Protein AF-X1J3Z4-F1 (afdb_monomer)

InterPro domains:
  IPR013766 Thioredoxin domain [PS51352] (38-151)
  IPR036249 Thioredoxin-like superfamily [SSF52833] (58-116)

Organism: NCBI:txid412755

pLDDT: mean 79.22, std 12.51, range [38.88, 93.69]

Secondary structure (DSSP, 8-state):
------S-B--TT--SSHHHHHHHHTTT-EEEEETTEEEEEB-SSS-PPPPP------------TTSEEEEEEE-TT-SSS-HHHHHHHHHHHHHTGGGEEEEEEE--SHHHHHHH---SS-EEEETTEE---SSSPPHHHHHHHHHHHHH--

Nearest PDB structures (foldseek):
  5dbq-assembly2_B  TM=6.966E-01  e=8.181E-05  Anticarsia gemmatalis
  1fb6-assembly2_B  TM=6.836E-01  e=1.475E-04  Spinacia oleracea
  2yoi-assembly2_B  TM=6.462E-01  e=4.538E-05  synthetic construct
  3tco-assembly3_C  TM=6.675E-01  e=2.185E-04  Saccharolobus solfataricus
  8w9z-assembly1_M  TM=6.834E-01  e=4.159E-03  Nicotiana tabacum

Radius of gyration: 19.78 Å; Cα contacts (8 Å, |Δi|>4): 212; chains: 1; bounding box: 48×33×53 Å

Foldseek 3Di:
DPDDPQDKDWDPPQQPDPVSQVVVVVVQWDWDDAPRDTTTIHHPDPDDDDHDDQQDFPADFDDDPQAKEKEKEAEPVDPFCHPQLVVLLVVLQVVVPPRYHYHYHYCNDVVSCNNRSDPNHIWMDIRNHTPDDPTRDDSVSSNVVRVVSNVPD

Sequence (153 aa):
MKGKCLGIVTPLGFGYTEDMVGFFARFGFEEFENEGLKMLIKKFEPVQLPSAVHLEEKYKYEPVQGKVVVDLFWSSICPIVGPWTIFNIREVCEEFGDKVIVNDICIDDPEVLLKYGISLWSKAFFNGKPAEFWGPPEKEEIRDKLEEALEVK

Solvent-accessible surface area (backbone atoms only — not comparable to full-atom values): 9321 Å² total; per-residue (Å²): 133,83,82,74,78,77,59,70,49,61,67,86,92,53,62,83,45,72,71,42,48,61,55,43,41,78,75,58,33,43,85,43,76,44,96,88,48,74,43,40,36,29,71,79,53,102,69,87,79,80,78,72,84,81,65,65,74,52,69,75,72,78,89,50,91,93,40,38,40,34,44,37,38,38,31,90,83,30,79,74,63,18,72,66,39,55,49,38,52,52,56,51,45,60,76,54,42,89,44,42,46,79,45,82,40,66,45,73,43,67,68,49,26,68,60,31,10,58,68,80,58,40,47,43,21,52,72,65,40,75,62,86,57,96,63,73,59,52,57,65,63,52,48,55,53,50,51,54,53,63,69,68,116

Mean predicted aligned error: 9.47 Å

Structure (mmCIF, N/CA/C/O backbone):
data_AF-X1J3Z4-F1
#
_entry.id   AF-X1J3Z4-F1
#
loop_
_atom_site.group_PDB
_atom_site.id
_atom_site.type_symbol
_atom_site.label_atom_id
_atom_site.label_alt_id
_atom_site.label_comp_id
_atom_site.label_asym_id
_atom_site.label_entity_id
_atom_site.label_seq_id
_atom_site.pdbx_PDB_ins_code
_atom_site.Cartn_x
_atom_site.Cartn_y
_atom_site.Cartn_z
_atom_site.occupancy
_atom_site.B_iso_or_equiv
_atom_site.auth_seq_id
_atom_site.auth_comp_id
_atom_site.auth_asym_id
_atom_site.auth_atom_id
_atom_site.pdbx_PDB_model_num
ATOM 1 N N . MET A 1 1 ? 8.007 -20.931 -31.506 1.00 39.81 1 MET A N 1
ATOM 2 C CA . MET A 1 1 ? 9.146 -20.321 -30.784 1.00 39.81 1 MET A CA 1
ATOM 3 C C . MET A 1 1 ? 8.588 -19.550 -29.598 1.00 39.81 1 MET A C 1
ATOM 5 O O . MET A 1 1 ? 7.707 -18.729 -29.807 1.00 39.81 1 MET A O 1
ATOM 9 N N . LYS A 1 2 ? 9.026 -19.873 -28.374 1.00 38.88 2 LYS A N 1
ATOM 10 C CA . LYS A 1 2 ? 8.685 -19.126 -27.152 1.00 38.88 2 LYS A CA 1
ATOM 11 C C . LYS A 1 2 ? 9.232 -17.691 -27.233 1.00 38.88 2 LYS A C 1
ATOM 13 O O . LYS A 1 2 ? 10.268 -17.472 -27.857 1.00 38.88 2 LYS A O 1
ATOM 18 N N . GLY A 1 3 ? 8.493 -16.772 -26.607 1.00 50.84 3 GLY A N 1
ATOM 19 C CA . GLY A 1 3 ? 8.631 -15.314 -26.597 1.00 50.84 3 GLY A CA 1
ATOM 20 C C . GLY A 1 3 ? 10.048 -14.755 -26.680 1.00 50.84 3 GLY A C 1
ATOM 21 O O . GLY A 1 3 ? 10.789 -14.760 -25.701 1.00 50.84 3 GLY A O 1
ATOM 22 N N . LYS A 1 4 ? 10.376 -14.168 -27.833 1.00 49.56 4 LYS A N 1
ATOM 23 C CA . LYS A 1 4 ? 11.337 -13.066 -27.860 1.00 49.56 4 LYS A CA 1
ATOM 24 C C . LYS A 1 4 ? 10.659 -11.878 -27.181 1.00 49.56 4 LYS A C 1
ATOM 26 O O . LYS A 1 4 ? 9.526 -11.553 -27.524 1.00 49.56 4 LYS A O 1
ATOM 31 N N . CYS A 1 5 ? 11.322 -11.268 -26.206 1.00 50.59 5 CYS A N 1
ATOM 32 C CA . CYS A 1 5 ? 10.895 -9.984 -25.669 1.00 50.59 5 CYS A CA 1
ATOM 33 C C . CYS A 1 5 ? 10.996 -8.961 -26.815 1.00 50.59 5 CYS A C 1
ATOM 35 O O . CYS A 1 5 ? 12.097 -8.645 -27.255 1.00 50.59 5 CYS A O 1
ATOM 37 N N . LEU A 1 6 ? 9.850 -8.549 -27.369 1.00 54.00 6 LEU A N 1
ATOM 38 C CA . LEU A 1 6 ? 9.756 -7.585 -28.479 1.00 54.00 6 LEU A CA 1
ATOM 39 C C . LEU A 1 6 ? 9.863 -6.130 -27.992 1.00 54.00 6 LEU A C 1
ATOM 41 O O . LEU A 1 6 ? 9.974 -5.207 -28.790 1.00 54.00 6 LEU A O 1
ATOM 45 N N . GLY A 1 7 ? 9.776 -5.924 -26.679 1.00 61.56 7 GLY A N 1
ATOM 46 C CA . GLY A 1 7 ? 9.585 -4.628 -26.049 1.00 61.56 7 GLY A CA 1
ATOM 47 C C . GLY A 1 7 ? 10.622 -4.370 -24.969 1.00 61.56 7 GLY A C 1
ATOM 48 O O . GLY A 1 7 ? 11.332 -5.266 -24.527 1.00 61.56 7 GLY A O 1
ATOM 49 N N . ILE A 1 8 ? 10.725 -3.10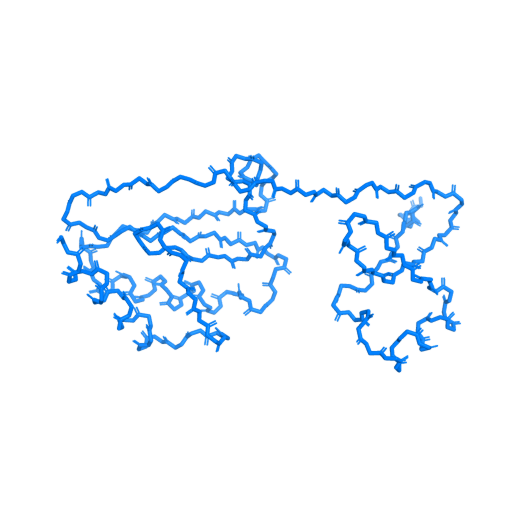6 -24.597 1.00 62.72 8 ILE A N 1
ATOM 50 C CA . ILE A 1 8 ? 11.704 -2.549 -23.670 1.00 62.72 8 ILE A CA 1
ATOM 51 C C . ILE A 1 8 ? 11.836 -3.360 -22.371 1.00 62.72 8 ILE A C 1
ATOM 53 O O . ILE A 1 8 ? 10.838 -3.782 -21.793 1.00 62.72 8 ILE A O 1
ATOM 57 N N . VAL A 1 9 ? 13.066 -3.503 -21.871 1.00 69.81 9 VAL A N 1
ATOM 58 C CA . VAL A 1 9 ? 13.335 -4.014 -20.516 1.00 69.81 9 VAL A CA 1
ATOM 59 C C . VAL A 1 9 ? 13.907 -2.897 -19.653 1.00 69.81 9 VAL A C 1
ATOM 61 O O . VAL A 1 9 ? 14.771 -2.144 -20.107 1.00 69.81 9 VAL A O 1
ATOM 64 N N . THR A 1 10 ? 13.445 -2.815 -18.405 1.00 65.25 10 THR A N 1
ATOM 65 C CA . THR A 1 10 ? 13.953 -1.889 -17.391 1.00 65.25 10 THR A CA 1
ATOM 66 C C . THR A 1 10 ? 14.233 -2.630 -16.079 1.00 65.25 10 THR A C 1
ATOM 68 O O . THR A 1 10 ? 13.421 -3.467 -15.673 1.00 65.25 10 THR A O 1
ATOM 71 N N . PRO A 1 11 ? 15.369 -2.382 -15.407 1.00 61.16 11 PRO A N 1
ATOM 72 C CA . PRO A 1 11 ? 15.577 -2.839 -14.044 1.00 61.16 11 PRO A CA 1
ATOM 73 C C . PRO A 1 11 ? 14.817 -1.910 -13.084 1.00 61.16 11 PRO A C 1
ATOM 75 O O . PRO A 1 11 ? 15.217 -0.767 -12.854 1.00 61.16 11 PRO A O 1
ATOM 78 N N . LEU A 1 12 ? 13.714 -2.405 -12.516 1.00 58.16 12 LEU A N 1
ATOM 79 C CA . LEU A 1 12 ? 12.957 -1.708 -11.471 1.00 58.16 12 LEU A CA 1
ATOM 80 C C . LEU A 1 12 ? 13.877 -1.399 -10.278 1.00 58.16 12 LEU A C 1
ATOM 82 O O . LEU A 1 12 ? 14.455 -2.309 -9.692 1.00 58.16 12 LEU A O 1
ATOM 86 N N . GLY A 1 13 ? 14.013 -0.115 -9.931 1.00 55.75 13 GLY A N 1
ATOM 87 C CA . GLY A 1 13 ? 14.685 0.334 -8.704 1.00 55.75 13 GLY A CA 1
ATOM 88 C C . GLY A 1 13 ? 16.198 0.583 -8.777 1.00 55.75 13 GLY A C 1
ATOM 89 O O . GLY A 1 13 ? 16.780 0.944 -7.760 1.00 55.75 13 GLY A O 1
ATOM 90 N N . PHE A 1 14 ? 16.849 0.448 -9.939 1.00 51.97 14 PHE A N 1
ATOM 91 C CA . PHE A 1 14 ? 18.324 0.506 -10.033 1.00 51.97 14 PHE A CA 1
ATOM 92 C C . PHE A 1 14 ? 18.892 1.677 -10.854 1.00 51.97 14 PHE A C 1
ATOM 94 O O . PHE A 1 14 ? 20.088 1.715 -11.129 1.00 51.97 14 PHE A O 1
ATOM 101 N N . GLY A 1 15 ? 18.064 2.648 -11.244 1.00 52.28 15 GLY A N 1
ATOM 102 C CA . GLY A 1 15 ? 18.470 3.757 -12.118 1.00 52.28 15 GLY A CA 1
ATOM 103 C C . GLY A 1 15 ? 19.172 4.941 -11.443 1.00 52.28 15 GLY A C 1
ATOM 104 O O . GLY A 1 15 ? 19.330 5.968 -12.094 1.00 52.28 15 GLY A O 1
ATOM 105 N N . TYR A 1 16 ? 19.536 4.857 -10.158 1.00 58.47 16 TYR A N 1
ATOM 106 C CA . TYR A 1 16 ? 19.699 6.070 -9.337 1.00 58.47 16 TYR A CA 1
ATOM 107 C C . TYR A 1 16 ? 21.086 6.297 -8.726 1.00 58.47 16 TYR A C 1
ATOM 109 O O . TYR A 1 16 ? 21.265 7.270 -7.999 1.00 58.47 16 TYR A O 1
ATOM 117 N N . THR A 1 17 ? 22.079 5.459 -9.029 1.00 66.38 17 THR A N 1
ATOM 118 C CA . THR A 1 17 ? 23.483 5.736 -8.678 1.00 66.38 17 THR A CA 1
ATOM 119 C C . THR A 1 17 ? 24.337 5.801 -9.942 1.00 66.38 17 THR A C 1
ATOM 121 O O . THR A 1 17 ? 24.108 5.041 -10.886 1.00 66.38 17 THR A O 1
ATOM 124 N N . GLU A 1 18 ? 25.319 6.711 -9.977 1.00 66.88 18 GLU A N 1
ATOM 125 C CA . GLU A 1 18 ? 26.214 6.896 -11.136 1.00 66.88 18 GLU A CA 1
ATOM 126 C C . GLU A 1 18 ? 26.899 5.579 -11.544 1.00 66.88 18 GLU A C 1
ATOM 128 O O . GLU A 1 18 ? 26.981 5.254 -12.732 1.00 66.88 18 GLU A O 1
ATOM 133 N N . ASP A 1 19 ? 27.287 4.769 -10.555 1.00 75.06 19 ASP A N 1
ATOM 134 C CA . ASP A 1 19 ? 27.890 3.449 -10.759 1.00 75.06 19 ASP A CA 1
ATOM 135 C C . ASP A 1 19 ? 26.969 2.486 -11.524 1.00 75.06 19 ASP A C 1
ATOM 137 O O . ASP A 1 19 ? 27.427 1.724 -12.381 1.00 75.06 19 ASP A O 1
ATOM 141 N N . MET A 1 20 ? 25.659 2.530 -11.262 1.00 74.56 20 MET A N 1
ATOM 142 C CA . MET A 1 20 ? 24.688 1.649 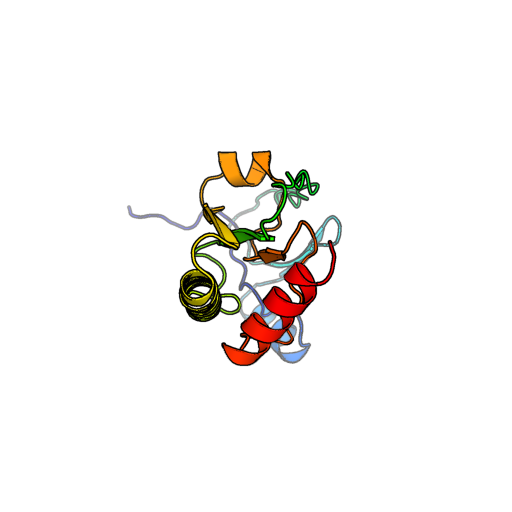-11.912 1.00 74.56 20 MET A CA 1
ATOM 143 C C . MET A 1 20 ? 24.378 2.109 -13.334 1.00 74.56 20 MET A C 1
ATOM 145 O O . MET A 1 20 ? 24.325 1.276 -14.240 1.00 74.56 20 MET A O 1
ATOM 149 N N . VAL A 1 21 ? 24.255 3.419 -13.569 1.00 75.62 21 VAL A N 1
ATOM 150 C CA . VAL A 1 21 ? 24.070 3.966 -14.925 1.00 75.62 21 VAL A CA 1
ATOM 151 C C . VAL A 1 21 ? 25.239 3.553 -15.822 1.00 75.62 21 VAL A C 1
ATOM 153 O O . VAL A 1 21 ? 25.030 2.967 -16.886 1.00 75.62 21 VAL A O 1
ATOM 156 N N . GLY A 1 22 ? 26.475 3.764 -15.360 1.00 82.25 22 GLY A N 1
ATOM 157 C CA . GLY A 1 22 ? 27.676 3.378 -16.099 1.00 82.25 22 GLY A CA 1
ATOM 158 C C . GLY A 1 22 ? 27.799 1.866 -16.312 1.00 82.25 22 GLY A C 1
ATOM 159 O O . GLY A 1 22 ? 28.238 1.425 -17.378 1.00 82.25 22 GLY A O 1
ATOM 160 N N . PHE A 1 23 ? 27.394 1.054 -15.332 1.00 84.44 23 PHE A N 1
ATOM 161 C CA . PHE A 1 23 ? 27.363 -0.402 -15.461 1.00 84.44 23 PHE A CA 1
ATOM 162 C C . PHE A 1 23 ? 26.365 -0.860 -16.533 1.00 84.44 23 PHE A C 1
ATOM 164 O O . PHE A 1 23 ? 26.753 -1.582 -17.454 1.00 84.44 23 PHE A O 1
ATOM 171 N N . PHE A 1 24 ? 25.105 -0.420 -16.462 1.00 84.62 24 PHE A N 1
ATOM 172 C CA . PHE A 1 24 ? 24.046 -0.847 -17.382 1.00 84.62 24 PHE A CA 1
ATOM 173 C C . PHE A 1 24 ? 24.218 -0.285 -18.798 1.00 84.62 24 PHE A C 1
ATOM 175 O O . PHE A 1 24 ? 23.893 -0.980 -19.766 1.00 84.62 24 PHE A O 1
ATOM 182 N N . ALA A 1 25 ? 24.819 0.899 -18.952 1.00 86.06 25 ALA A N 1
ATOM 183 C CA . ALA A 1 25 ? 25.169 1.454 -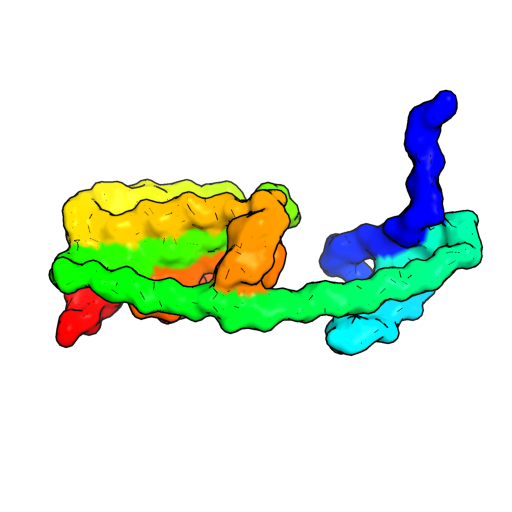20.260 1.00 86.06 25 ALA A CA 1
ATOM 184 C C . ALA A 1 25 ? 26.054 0.498 -21.083 1.00 86.06 25 ALA A C 1
ATOM 186 O O . ALA A 1 25 ? 25.840 0.325 -22.283 1.00 86.06 25 ALA A O 1
ATOM 187 N N . ARG A 1 26 ? 26.982 -0.229 -20.436 1.00 88.00 26 ARG A N 1
ATOM 188 C CA . ARG A 1 26 ? 27.835 -1.244 -21.100 1.00 88.00 26 ARG A CA 1
ATOM 189 C C . ARG A 1 26 ? 27.037 -2.402 -21.699 1.00 88.00 26 ARG A C 1
ATOM 191 O O . ARG A 1 26 ? 27.517 -3.072 -22.608 1.00 88.00 26 ARG A O 1
ATOM 198 N N . PHE A 1 27 ? 25.822 -2.632 -21.208 1.00 86.62 27 PHE A N 1
ATOM 199 C CA . PHE A 1 27 ? 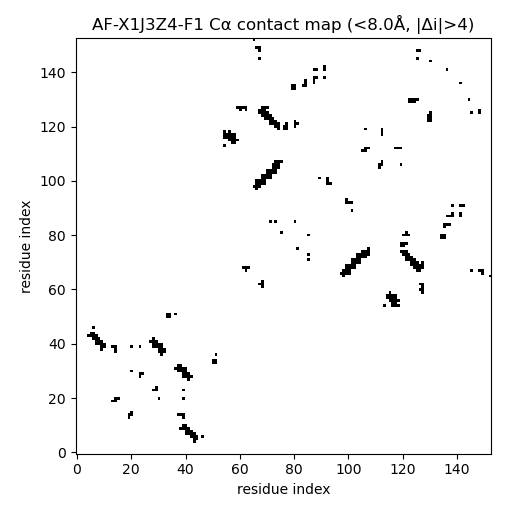24.910 -3.654 -21.711 1.00 86.62 27 PHE A CA 1
ATOM 200 C C . PHE A 1 27 ? 23.879 -3.094 -22.698 1.00 86.62 27 PHE A C 1
ATOM 202 O O . PHE A 1 27 ? 22.971 -3.828 -23.094 1.00 86.62 27 PHE A O 1
ATOM 209 N N . GLY A 1 28 ? 24.014 -1.836 -23.130 1.00 86.81 28 GLY A N 1
ATOM 210 C CA . GLY A 1 28 ? 23.121 -1.195 -24.097 1.00 86.81 28 GLY A CA 1
ATOM 211 C C . GLY A 1 28 ? 21.811 -0.692 -23.492 1.00 86.81 28 GLY A C 1
ATOM 212 O O . GLY A 1 28 ? 20.809 -0.643 -24.201 1.00 86.81 28 GLY A O 1
ATOM 213 N N . PHE A 1 29 ? 21.801 -0.387 -22.192 1.00 87.88 29 PHE A N 1
ATOM 214 C CA . PHE A 1 29 ? 20.733 0.409 -21.593 1.00 87.88 29 PHE A CA 1
ATOM 215 C C . PHE A 1 29 ? 21.017 1.901 -21.800 1.00 87.88 29 PHE A C 1
ATOM 217 O O . PHE A 1 29 ? 22.170 2.325 -21.799 1.00 87.88 29 PHE A O 1
ATOM 224 N N . GLU A 1 30 ? 19.963 2.689 -21.942 1.00 85.31 30 GLU A N 1
ATOM 225 C CA . GLU A 1 30 ? 19.990 4.145 -22.046 1.00 85.31 30 GLU A CA 1
ATOM 226 C C . GLU A 1 30 ? 19.096 4.758 -20.963 1.00 85.31 30 GLU A C 1
ATOM 228 O O . GLU A 1 30 ? 18.124 4.138 -20.519 1.00 85.31 30 GLU A O 1
ATOM 233 N N . GLU A 1 31 ? 19.430 5.968 -20.517 1.00 82.25 31 GLU A N 1
ATOM 234 C CA . GLU A 1 31 ? 18.539 6.743 -19.658 1.00 82.25 31 GLU A CA 1
ATOM 235 C C . GLU A 1 31 ? 17.323 7.212 -20.460 1.00 82.25 31 GLU A C 1
ATOM 237 O O . GLU A 1 31 ? 17.428 7.674 -21.597 1.00 82.25 31 GLU A O 1
ATOM 242 N N . PHE A 1 32 ? 16.158 7.100 -19.840 1.00 78.81 32 PHE A N 1
ATOM 243 C CA . PHE A 1 32 ? 14.897 7.596 -20.350 1.00 78.81 32 PHE A CA 1
ATOM 244 C C . PHE A 1 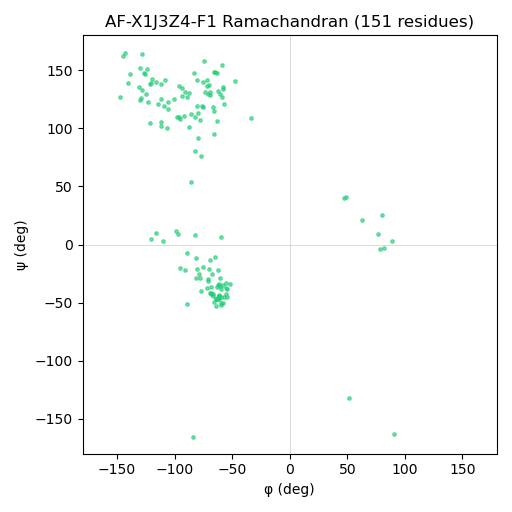32 ? 14.231 8.442 -19.280 1.00 78.81 32 PHE A C 1
ATOM 246 O O . PHE A 1 32 ? 14.122 8.021 -18.127 1.00 78.81 32 PHE A O 1
ATOM 253 N N . GLU A 1 33 ? 13.760 9.612 -19.690 1.00 76.88 33 GLU A N 1
ATOM 254 C CA . GLU A 1 33 ? 12.926 10.477 -18.876 1.00 76.88 33 GLU A CA 1
ATOM 255 C C . GLU A 1 33 ? 11.690 10.873 -19.681 1.00 76.88 33 GLU A C 1
ATOM 257 O O . GLU A 1 33 ? 11.805 11.357 -20.809 1.00 76.88 33 GLU A O 1
ATOM 262 N N . ASN A 1 34 ? 10.507 10.640 -19.120 1.00 71.25 34 ASN A N 1
ATOM 263 C CA . ASN A 1 34 ? 9.251 11.074 -19.716 1.00 71.25 34 ASN A CA 1
ATOM 264 C C . ASN A 1 34 ? 8.244 11.420 -18.628 1.00 71.25 34 ASN A C 1
ATOM 266 O O . ASN A 1 34 ? 8.001 10.604 -17.743 1.00 71.25 34 ASN A O 1
ATOM 270 N N . GLU A 1 35 ? 7.669 12.621 -18.699 1.00 70.19 35 GLU A N 1
ATOM 271 C CA . GLU A 1 35 ? 6.654 13.105 -17.752 1.00 70.19 35 GLU A CA 1
ATOM 272 C C . GLU A 1 35 ? 7.042 12.857 -16.275 1.00 70.19 35 GLU A C 1
ATOM 274 O O . GLU A 1 35 ? 6.219 12.449 -15.464 1.00 70.19 35 GLU A O 1
ATOM 279 N N . GLY A 1 36 ? 8.317 13.056 -15.918 1.00 66.19 36 GLY A N 1
ATOM 280 C CA . GLY A 1 36 ? 8.828 12.858 -14.553 1.00 66.19 36 GLY A CA 1
ATOM 281 C C . GLY A 1 36 ? 9.169 11.409 -14.173 1.00 66.19 36 GLY A C 1
ATOM 282 O O . GLY A 1 36 ? 9.697 11.174 -13.087 1.00 66.19 36 GLY A O 1
ATOM 283 N N . LEU A 1 37 ? 8.929 10.431 -15.052 1.00 68.31 37 LEU A N 1
ATOM 284 C CA . LEU A 1 37 ? 9.410 9.061 -14.887 1.00 68.31 37 LEU A CA 1
ATOM 285 C C . LEU A 1 37 ? 10.835 8.946 -15.436 1.00 68.31 37 LEU A C 1
ATOM 287 O O . LEU A 1 37 ? 11.027 9.004 -16.649 1.00 68.31 37 LEU A O 1
ATOM 291 N N . LYS A 1 38 ? 11.816 8.726 -14.553 1.00 73.69 38 LYS A N 1
ATOM 292 C CA . LYS A 1 38 ? 13.215 8.458 -14.923 1.00 73.69 38 LYS A CA 1
ATOM 293 C C . LYS A 1 38 ? 13.567 6.980 -14.734 1.00 73.69 38 LYS A C 1
ATOM 295 O O . LYS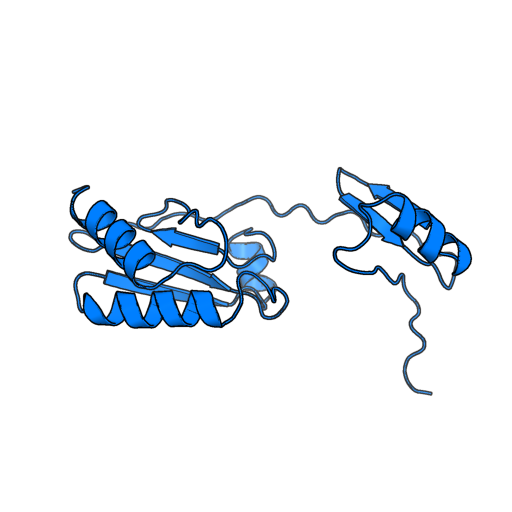 A 1 38 ? 13.453 6.455 -13.624 1.00 73.69 38 LYS A O 1
ATOM 300 N N . MET A 1 39 ? 14.016 6.316 -15.801 1.00 77.50 39 MET A N 1
ATOM 301 C CA . MET A 1 39 ? 14.376 4.890 -15.806 1.00 77.50 39 MET A CA 1
ATOM 302 C C . MET A 1 39 ? 15.566 4.585 -16.723 1.00 77.50 39 MET A C 1
ATOM 304 O O . MET A 1 39 ? 15.870 5.338 -17.641 1.00 77.50 39 MET A O 1
ATOM 308 N N . LEU A 1 40 ? 16.194 3.423 -16.518 1.00 81.00 40 LEU A N 1
ATOM 309 C CA . LEU A 1 40 ? 17.108 2.819 -17.491 1.00 81.00 40 LEU A CA 1
ATOM 310 C C . LEU A 1 40 ? 16.330 1.846 -18.375 1.00 81.00 40 LEU A C 1
ATOM 312 O O . LEU A 1 40 ? 15.651 0.957 -17.861 1.00 81.00 40 LEU A O 1
ATOM 316 N N . ILE A 1 41 ? 16.432 1.986 -19.691 1.00 83.69 41 ILE A N 1
ATOM 317 C CA . ILE A 1 41 ? 15.705 1.155 -20.654 1.00 83.69 41 ILE A CA 1
ATOM 318 C C . ILE A 1 41 ? 16.654 0.519 -21.662 1.00 83.69 41 ILE A C 1
ATOM 320 O O . ILE A 1 41 ? 17.647 1.118 -22.051 1.00 83.69 41 ILE A O 1
ATOM 324 N N . LYS A 1 42 ? 16.341 -0.686 -22.135 1.00 86.06 42 LYS A N 1
ATOM 325 C CA . LYS A 1 42 ? 17.008 -1.294 -23.292 1.00 86.06 42 LYS A CA 1
ATOM 326 C C . LYS A 1 42 ? 15.985 -1.638 -24.360 1.00 86.06 42 LYS A C 1
ATOM 328 O O . LYS A 1 42 ? 15.057 -2.405 -24.104 1.00 86.06 42 LYS A O 1
ATOM 333 N N . LYS A 1 43 ? 16.172 -1.086 -25.559 1.00 85.38 43 LYS A N 1
ATOM 334 C CA . LYS A 1 43 ? 15.365 -1.381 -26.749 1.00 85.38 43 LYS A CA 1
ATOM 335 C C . LYS A 1 43 ? 16.010 -2.526 -27.528 1.00 85.38 43 LYS A C 1
ATOM 337 O O . LYS A 1 43 ? 17.210 -2.500 -27.789 1.00 85.38 43 LYS A O 1
ATOM 342 N N . PHE A 1 44 ? 15.218 -3.526 -27.901 1.00 84.12 44 PHE A N 1
ATOM 343 C CA . PHE A 1 44 ? 15.676 -4.632 -28.754 1.00 84.12 44 PHE A CA 1
ATOM 344 C C . PHE A 1 44 ? 15.362 -4.396 -30.238 1.00 84.12 44 PHE A C 1
ATOM 346 O O . PHE A 1 44 ? 16.018 -4.979 -31.096 1.00 84.12 44 PHE A O 1
ATOM 353 N N . GLU A 1 45 ? 14.410 -3.507 -30.528 1.00 84.19 45 GLU A N 1
ATOM 354 C CA . GLU A 1 45 ? 14.000 -3.071 -31.865 1.00 84.19 45 GLU A CA 1
ATOM 355 C C . GLU A 1 45 ? 13.647 -1.567 -31.833 1.00 84.19 45 GLU A C 1
ATOM 357 O O . GLU A 1 45 ? 13.473 -1.009 -30.744 1.00 84.19 45 GLU A O 1
ATOM 362 N N . PRO A 1 46 ? 13.541 -0.878 -32.985 1.00 82.38 46 PRO A N 1
ATOM 363 C CA . PRO A 1 46 ? 13.049 0.499 -33.046 1.00 82.38 46 PRO A CA 1
ATOM 364 C C . PRO A 1 46 ? 11.567 0.574 -32.636 1.00 82.38 46 PRO A C 1
ATOM 366 O O . PRO A 1 46 ? 10.669 0.358 -33.445 1.00 82.38 46 PRO A O 1
ATOM 369 N N . VAL A 1 47 ? 11.314 0.872 -31.361 1.00 81.62 47 VAL A N 1
ATOM 370 C CA . VAL A 1 47 ? 9.976 0.937 -30.759 1.00 81.62 47 VAL A CA 1
ATOM 371 C C . VAL A 1 47 ? 9.717 2.320 -30.165 1.00 81.62 47 VAL A C 1
ATOM 373 O O . VAL A 1 47 ? 10.593 2.911 -29.526 1.00 81.62 47 VAL A O 1
ATOM 376 N N . GLN A 1 48 ? 8.504 2.838 -30.377 1.00 78.81 48 GLN A N 1
ATOM 377 C CA . GLN A 1 48 ? 8.042 4.047 -29.703 1.00 78.81 48 GLN A CA 1
ATOM 378 C C . GLN A 1 48 ? 7.830 3.748 -28.218 1.00 78.81 48 GLN A C 1
ATOM 380 O O . GLN A 1 48 ? 7.190 2.761 -27.856 1.00 78.81 48 GLN A O 1
ATOM 385 N N . LEU A 1 49 ? 8.376 4.602 -27.356 1.00 74.19 49 LEU A N 1
ATOM 386 C CA . LEU A 1 49 ? 8.231 4.436 -25.916 1.00 74.19 49 LEU A CA 1
ATOM 387 C C . LEU A 1 49 ? 6.796 4.767 -25.490 1.00 74.19 49 LEU A C 1
ATOM 389 O O . LEU A 1 49 ? 6.242 5.755 -25.980 1.00 74.19 49 LEU A O 1
ATOM 393 N N . PRO A 1 50 ? 6.187 3.960 -24.604 1.00 68.44 50 PRO A N 1
ATOM 394 C CA . PRO A 1 50 ? 4.888 4.294 -24.046 1.00 68.44 50 PRO A CA 1
ATOM 395 C C . PRO A 1 50 ? 4.994 5.556 -23.182 1.00 68.44 50 PRO A C 1
ATOM 397 O O . PRO A 1 50 ? 6.027 5.812 -22.553 1.00 68.44 50 PRO A O 1
ATOM 400 N N . SER A 1 51 ? 3.916 6.337 -23.135 1.00 70.25 51 SER A N 1
ATOM 401 C CA . SER A 1 51 ? 3.794 7.418 -22.156 1.00 70.25 51 SER A CA 1
ATOM 402 C C . SER A 1 51 ? 3.739 6.850 -20.741 1.00 70.25 51 SER A C 1
ATOM 404 O O . SER A 1 51 ? 3.234 5.743 -20.530 1.00 70.25 51 SER A O 1
ATOM 406 N N . ALA A 1 52 ? 4.265 7.604 -19.774 1.00 66.75 52 ALA A N 1
ATOM 407 C CA . ALA A 1 52 ? 4.084 7.260 -18.374 1.00 66.75 52 ALA A CA 1
ATOM 408 C C . ALA A 1 52 ? 2.582 7.304 -18.053 1.00 66.75 52 ALA A C 1
ATOM 410 O O . ALA A 1 52 ? 1.882 8.241 -18.426 1.00 66.75 52 ALA A O 1
ATOM 411 N N . VAL A 1 53 ? 2.066 6.268 -17.392 1.00 67.94 53 VAL A N 1
ATOM 412 C CA . VAL A 1 53 ? 0.684 6.291 -16.905 1.00 67.94 53 VAL A CA 1
ATOM 413 C C . VAL A 1 53 ? 0.705 6.921 -15.522 1.00 67.94 53 VAL A C 1
ATOM 415 O O . VAL A 1 53 ? 1.050 6.264 -14.540 1.00 67.94 53 VAL A O 1
ATOM 418 N N . HIS A 1 54 ? 0.341 8.198 -15.452 1.00 67.56 54 HIS A N 1
ATOM 419 C CA . HIS A 1 54 ? 0.062 8.871 -14.188 1.00 67.56 54 HIS A CA 1
ATOM 420 C C . HIS A 1 54 ? -1.367 8.554 -13.767 1.00 67.56 54 HIS A C 1
ATOM 422 O O . HIS A 1 54 ? -2.329 8.987 -14.401 1.00 67.56 54 HIS A O 1
ATOM 428 N N . LEU A 1 55 ? -1.509 7.752 -12.715 1.00 74.19 55 LEU A N 1
ATOM 429 C CA . LEU A 1 55 ? -2.806 7.522 -12.094 1.00 74.19 55 LEU A CA 1
ATOM 430 C C . LEU A 1 55 ? -3.115 8.705 -11.178 1.00 74.19 55 LEU A C 1
ATOM 432 O O . LEU A 1 55 ? -2.375 8.976 -10.235 1.00 74.19 55 LEU A O 1
ATOM 436 N N . GLU A 1 56 ? -4.202 9.414 -11.468 1.00 79.38 56 GLU A N 1
ATOM 437 C CA . GLU A 1 56 ? -4.762 10.387 -10.532 1.00 79.38 56 GLU A CA 1
ATOM 438 C C . GLU A 1 56 ? -5.403 9.645 -9.359 1.00 79.38 56 GLU A C 1
ATOM 440 O O . GLU A 1 56 ? -6.222 8.752 -9.584 1.00 79.38 56 GLU A O 1
ATOM 445 N N . GLU A 1 57 ? -5.067 10.028 -8.126 1.00 84.00 57 GLU A N 1
ATOM 446 C CA . GLU A 1 57 ? -5.644 9.432 -6.920 1.00 84.00 57 GLU A CA 1
ATOM 447 C C . GLU A 1 57 ? -7.145 9.749 -6.833 1.00 84.00 57 GLU A C 1
ATOM 449 O O . GLU A 1 57 ? -7.557 10.902 -6.707 1.00 84.00 57 GLU A O 1
ATOM 454 N N . LYS A 1 58 ? -7.979 8.707 -6.924 1.00 89.06 58 LYS A N 1
ATOM 455 C CA . LYS A 1 58 ? -9.454 8.784 -6.890 1.00 89.06 58 LYS A CA 1
ATOM 456 C C . LYS A 1 58 ? -10.044 8.206 -5.608 1.00 89.06 58 LYS A C 1
ATOM 458 O O . LYS A 1 58 ? -11.268 8.117 -5.483 1.00 89.06 58 LYS A O 1
ATOM 463 N N . TYR A 1 59 ? -9.189 7.781 -4.684 1.00 90.00 59 TYR A N 1
ATOM 464 C CA . TYR A 1 59 ? -9.590 7.207 -3.415 1.00 90.00 59 TYR A CA 1
ATOM 465 C C . TYR A 1 59 ? -10.469 8.186 -2.629 1.00 90.00 59 TYR A C 1
ATOM 467 O O . TYR A 1 59 ? -10.187 9.381 -2.531 1.00 90.00 59 TYR A O 1
ATOM 475 N N . LYS A 1 60 ? -11.571 7.664 -2.092 1.00 89.50 60 LYS A N 1
ATOM 476 C CA . LYS A 1 60 ? -12.499 8.403 -1.243 1.00 89.50 60 LYS A CA 1
ATOM 477 C C . LYS A 1 60 ? -12.742 7.589 0.008 1.00 89.50 60 LYS A C 1
ATOM 479 O O . LYS A 1 60 ? -13.167 6.442 -0.075 1.00 89.50 60 LYS A O 1
ATOM 484 N N . TYR A 1 61 ? -12.478 8.218 1.142 1.00 91.19 61 TYR A N 1
ATOM 485 C CA . TYR A 1 61 ? -12.738 7.640 2.444 1.00 91.19 61 TYR A CA 1
ATOM 486 C C . TYR A 1 61 ? -14.240 7.639 2.753 1.00 91.19 61 TYR A C 1
ATOM 488 O O . TYR A 1 61 ? -14.906 8.670 2.624 1.00 91.19 61 TYR A O 1
ATOM 496 N N . GLU A 1 62 ? -14.752 6.493 3.197 1.00 90.88 62 GLU A N 1
ATOM 497 C CA . GLU A 1 62 ? -16.134 6.312 3.636 1.00 90.88 62 GLU A CA 1
ATOM 498 C C . GLU A 1 62 ? -16.169 6.046 5.154 1.00 90.88 62 GLU A C 1
ATOM 500 O O . GLU A 1 62 ? -15.856 4.938 5.594 1.00 90.88 62 GLU A O 1
ATOM 505 N N . PRO A 1 63 ? -16.520 7.045 5.987 1.00 89.50 63 PRO A N 1
ATOM 506 C CA . PRO A 1 63 ? -16.496 6.885 7.435 1.00 89.50 63 PRO A CA 1
ATOM 507 C C . PRO A 1 63 ? -17.626 5.990 7.945 1.00 89.50 63 PRO A C 1
ATOM 509 O O . PRO A 1 63 ? -18.778 6.112 7.524 1.00 89.50 63 PRO A O 1
ATOM 512 N N . VAL A 1 64 ? -17.315 5.164 8.946 1.00 89.81 64 VAL A N 1
ATOM 513 C CA . VAL A 1 64 ? -18.299 4.355 9.677 1.00 89.81 64 VAL A CA 1
ATOM 514 C C . VAL A 1 64 ? -18.375 4.833 11.123 1.00 89.81 64 VAL A C 1
ATOM 516 O O . VAL A 1 64 ? -17.385 4.832 11.851 1.00 89.81 64 VAL A O 1
ATOM 519 N N . GLN A 1 65 ? -19.565 5.251 11.557 1.00 86.06 65 GLN A N 1
ATOM 520 C CA . GLN A 1 65 ? -19.745 5.829 12.887 1.00 86.06 65 GLN A CA 1
ATOM 521 C C . GLN A 1 65 ? -19.321 4.851 13.991 1.00 86.06 65 GLN A C 1
ATOM 523 O O . GLN A 1 65 ? -19.808 3.723 14.072 1.00 86.06 65 GLN A O 1
ATOM 528 N N . GLY A 1 66 ? -18.443 5.322 14.879 1.00 84.75 66 GLY A N 1
ATOM 529 C CA . GLY A 1 66 ? -17.988 4.565 16.044 1.00 84.75 66 GLY A CA 1
ATOM 530 C C . GLY A 1 66 ? -16.967 3.469 15.739 1.00 84.75 66 GLY A C 1
ATOM 531 O O . GLY A 1 66 ? -16.660 2.696 16.646 1.00 84.75 66 GLY A O 1
ATOM 532 N N . LYS A 1 67 ? -16.446 3.408 14.508 1.00 91.56 67 LYS A N 1
ATOM 533 C CA . LYS A 1 67 ? -15.436 2.439 14.085 1.00 91.56 67 LYS A CA 1
ATOM 534 C C . LYS A 1 67 ? -14.269 3.131 13.395 1.00 91.56 67 LYS A C 1
ATOM 536 O O . LYS A 1 67 ? -14.447 4.176 12.776 1.00 91.56 67 LYS A O 1
ATOM 541 N N . VAL A 1 68 ? -13.096 2.517 13.481 1.00 92.44 68 VAL A N 1
ATOM 542 C CA . VAL A 1 68 ? -11.959 2.869 12.630 1.00 92.44 68 VAL A CA 1
ATOM 543 C C . VAL A 1 68 ? -12.050 2.063 11.346 1.00 92.44 68 VAL A C 1
ATOM 545 O O . VAL A 1 68 ? -12.233 0.849 11.389 1.00 92.44 68 VAL A O 1
ATOM 548 N N . VAL A 1 69 ? -11.934 2.732 10.207 1.00 93.69 69 VAL A N 1
ATOM 549 C CA . VAL A 1 69 ? -11.871 2.072 8.901 1.00 93.69 69 VAL A CA 1
ATOM 550 C C . VAL A 1 69 ? -10.416 2.014 8.464 1.00 93.69 69 VAL A C 1
ATOM 552 O O . VAL A 1 69 ? -9.727 3.034 8.430 1.00 93.69 69 VAL A O 1
ATOM 555 N N . VAL A 1 70 ? -9.957 0.811 8.151 1.00 93.62 70 VAL A N 1
ATOM 556 C CA . VAL A 1 70 ? -8.621 0.519 7.650 1.00 93.62 70 VAL A CA 1
ATOM 557 C C . VAL A 1 70 ? -8.752 0.061 6.206 1.00 93.62 70 VAL A C 1
ATOM 559 O O . VAL A 1 70 ? -9.171 -1.065 5.950 1.00 93.62 70 VAL A O 1
ATOM 562 N N . ASP A 1 71 ? -8.391 0.925 5.262 1.00 92.94 71 ASP A N 1
ATOM 563 C CA . ASP A 1 71 ? -8.356 0.596 3.837 1.00 92.94 71 ASP A CA 1
ATOM 564 C C . ASP A 1 71 ? -6.937 0.175 3.450 1.00 92.94 71 ASP A C 1
ATOM 566 O O . ASP A 1 71 ? -6.010 0.989 3.416 1.00 92.94 71 ASP A O 1
ATOM 570 N N . LEU A 1 72 ? -6.759 -1.122 3.198 1.00 90.31 72 LEU A N 1
ATOM 571 C CA . LEU A 1 72 ? -5.472 -1.742 2.911 1.00 90.31 72 LEU A CA 1
ATOM 572 C C . LEU A 1 72 ? -5.376 -2.098 1.426 1.00 90.31 72 LEU A C 1
ATOM 574 O O . LEU A 1 72 ? -5.882 -3.129 0.984 1.00 90.31 72 LEU A O 1
ATOM 578 N N . PHE A 1 73 ? -4.689 -1.252 0.662 1.00 88.88 73 PHE A N 1
ATOM 579 C CA . PHE A 1 73 ? -4.391 -1.481 -0.747 1.00 88.88 73 PHE A CA 1
ATOM 580 C C . PHE A 1 73 ? -3.080 -2.247 -0.884 1.00 88.88 73 PHE A C 1
ATOM 582 O O . PHE A 1 73 ? -2.052 -1.811 -0.360 1.00 88.88 73 PHE A O 1
ATOM 589 N N . TRP A 1 74 ? -3.084 -3.361 -1.612 1.00 85.75 74 TRP A N 1
ATOM 590 C CA . TRP A 1 74 ? -1.881 -4.170 -1.809 1.00 85.75 74 TRP A CA 1
ATOM 591 C C . TRP A 1 74 ? -1.712 -4.687 -3.234 1.00 85.75 74 TRP A C 1
ATOM 593 O O . TRP A 1 74 ? -2.684 -5.015 -3.915 1.00 85.75 74 TRP A O 1
ATOM 603 N N . SER A 1 75 ? -0.450 -4.786 -3.660 1.00 82.31 75 SER A N 1
ATOM 604 C CA . SER A 1 75 ? -0.037 -5.374 -4.939 1.00 82.31 75 SER A CA 1
ATOM 605 C C . SER A 1 75 ? 1.001 -6.475 -4.723 1.00 82.31 75 SER A C 1
ATOM 607 O O . SER A 1 75 ? 1.863 -6.359 -3.851 1.00 82.31 75 SER A O 1
ATOM 609 N N . SER A 1 76 ? 0.983 -7.509 -5.565 1.00 78.00 76 SER A N 1
ATOM 610 C CA . SER A 1 76 ? 2.037 -8.531 -5.616 1.00 78.00 76 SER A CA 1
ATOM 611 C C . SER A 1 76 ? 3.378 -8.023 -6.168 1.00 78.00 76 SER A C 1
ATOM 613 O O . SER A 1 76 ? 4.393 -8.701 -6.010 1.00 78.00 76 SER A O 1
ATOM 615 N N . ILE A 1 77 ? 3.418 -6.833 -6.786 1.00 70.88 77 ILE A N 1
ATOM 616 C CA . ILE A 1 77 ? 4.630 -6.249 -7.387 1.00 70.88 77 ILE A CA 1
ATOM 617 C C . ILE A 1 77 ? 5.558 -5.624 -6.334 1.00 70.88 77 ILE A C 1
ATOM 619 O O . ILE A 1 77 ? 6.762 -5.529 -6.573 1.00 70.88 77 ILE A O 1
ATOM 623 N N . CYS A 1 78 ? 5.045 -5.197 -5.173 1.00 65.12 78 CYS A N 1
ATOM 624 C CA . CYS A 1 78 ? 5.841 -4.505 -4.159 1.00 65.12 78 CYS A CA 1
ATOM 625 C C . CYS A 1 78 ? 6.443 -5.485 -3.130 1.00 65.12 78 CYS A C 1
ATOM 627 O O . CYS A 1 78 ? 5.713 -6.008 -2.288 1.00 65.12 78 CYS A O 1
ATOM 629 N N . PRO A 1 79 ? 7.774 -5.706 -3.115 1.00 56.78 79 PRO A N 1
ATOM 630 C CA . PRO A 1 79 ? 8.402 -6.574 -2.120 1.00 56.78 79 PRO A CA 1
ATOM 631 C C . PRO A 1 79 ? 8.637 -5.884 -0.762 1.00 56.78 79 PRO A C 1
ATOM 633 O O . PRO A 1 79 ? 8.814 -6.580 0.232 1.00 56.78 79 PRO A O 1
ATOM 636 N N . ILE A 1 80 ? 8.670 -4.540 -0.714 1.00 53.53 80 ILE A N 1
ATOM 637 C CA . ILE A 1 80 ? 9.084 -3.751 0.469 1.00 53.53 80 ILE A CA 1
ATOM 638 C C . ILE A 1 80 ? 7.904 -3.439 1.396 1.00 53.53 80 ILE A C 1
ATOM 640 O O . ILE A 1 80 ? 7.967 -3.757 2.579 1.00 53.53 80 ILE A O 1
ATOM 644 N N . VAL A 1 81 ? 6.802 -2.896 0.867 1.00 57.12 81 VAL A N 1
ATOM 645 C CA . VAL A 1 81 ? 5.506 -2.835 1.577 1.00 57.12 81 VAL A CA 1
ATOM 646 C C . VAL A 1 81 ? 4.778 -4.159 1.326 1.00 57.12 81 VAL A C 1
ATOM 648 O O . VAL A 1 81 ? 3.702 -4.231 0.729 1.00 57.12 81 VAL A O 1
ATOM 651 N N . GLY A 1 82 ? 5.509 -5.226 1.638 1.00 63.66 82 GLY A N 1
ATOM 652 C CA . GLY A 1 82 ? 5.220 -6.586 1.231 1.00 63.66 82 GLY A CA 1
ATOM 653 C C . GLY A 1 82 ? 4.218 -7.286 2.151 1.00 63.66 82 GLY A C 1
ATOM 654 O O . GLY A 1 82 ? 3.580 -6.656 3.000 1.00 63.66 82 GLY A O 1
ATOM 655 N N . PRO A 1 83 ? 4.117 -8.624 2.033 1.00 68.31 83 PRO A N 1
ATOM 656 C CA . PRO A 1 83 ? 3.183 -9.441 2.805 1.00 68.31 83 PRO A CA 1
ATOM 657 C C . PRO A 1 83 ? 3.276 -9.198 4.313 1.00 68.31 83 PRO A C 1
ATOM 659 O O . PRO A 1 83 ? 2.265 -9.235 4.998 1.00 68.31 83 PRO A O 1
ATOM 662 N N . TRP A 1 84 ? 4.474 -8.912 4.831 1.00 77.44 84 TRP A N 1
ATOM 663 C CA . TRP A 1 84 ? 4.712 -8.745 6.264 1.00 77.44 84 TRP A CA 1
ATOM 664 C C . TRP A 1 84 ? 3.938 -7.570 6.878 1.00 77.44 84 TRP A C 1
ATOM 666 O O . TRP A 1 84 ? 3.257 -7.751 7.882 1.00 77.44 84 TRP A O 1
ATOM 676 N N . THR A 1 85 ? 3.953 -6.397 6.237 1.00 80.62 85 THR A N 1
ATOM 677 C CA . THR A 1 85 ? 3.166 -5.231 6.674 1.00 80.62 85 THR A CA 1
ATOM 678 C C . THR A 1 85 ? 1.671 -5.533 6.653 1.00 80.62 85 THR A C 1
ATOM 680 O O . THR A 1 85 ? 0.958 -5.221 7.600 1.00 80.62 85 THR A O 1
ATOM 683 N N . ILE A 1 86 ? 1.203 -6.189 5.589 1.00 84.06 86 ILE A N 1
ATOM 684 C CA . ILE A 1 86 ? -0.200 -6.587 5.425 1.00 84.06 86 ILE A CA 1
ATOM 685 C C . ILE A 1 86 ? -0.617 -7.559 6.532 1.00 84.06 86 ILE A C 1
ATOM 687 O O . ILE A 1 86 ? -1.673 -7.383 7.134 1.00 84.06 86 ILE A O 1
ATOM 691 N N . PHE A 1 87 ? 0.214 -8.562 6.831 1.00 87.19 87 PHE A N 1
ATOM 692 C CA . PHE A 1 87 ? -0.048 -9.525 7.898 1.00 87.19 87 PHE A CA 1
ATOM 693 C C . PHE A 1 87 ? -0.079 -8.857 9.269 1.00 87.19 87 PHE A C 1
ATOM 695 O O . PHE A 1 87 ? -1.039 -9.069 10.001 1.00 87.19 87 PHE A O 1
ATOM 702 N N . ASN A 1 88 ? 0.898 -8.004 9.589 1.00 89.69 88 ASN A N 1
ATOM 703 C CA . ASN A 1 88 ? 0.914 -7.294 10.866 1.00 89.69 88 ASN A CA 1
ATOM 704 C C . ASN A 1 88 ? -0.318 -6.395 11.028 1.00 89.69 88 ASN A C 1
ATOM 706 O O . ASN A 1 88 ? -0.938 -6.412 12.086 1.00 89.69 88 ASN A O 1
ATOM 710 N N . ILE A 1 89 ? -0.708 -5.647 9.988 1.00 88.81 89 ILE A N 1
ATOM 711 C CA . ILE A 1 89 ? -1.907 -4.797 10.038 1.00 88.81 89 ILE A CA 1
ATOM 712 C C . ILE A 1 89 ? -3.154 -5.650 10.265 1.00 88.81 89 ILE A C 1
ATOM 714 O O . ILE A 1 89 ? -3.948 -5.318 11.140 1.00 88.81 89 ILE A O 1
ATOM 718 N N . ARG A 1 90 ? -3.319 -6.755 9.527 1.00 90.00 90 ARG A N 1
ATOM 719 C CA . ARG A 1 90 ? -4.466 -7.659 9.694 1.00 90.00 90 ARG A CA 1
ATOM 720 C C . ARG A 1 90 ? -4.528 -8.237 11.105 1.00 90.00 90 ARG A C 1
ATOM 722 O O . ARG A 1 90 ? -5.558 -8.106 11.753 1.00 90.00 90 ARG A O 1
ATOM 729 N N . GLU A 1 91 ? -3.426 -8.813 11.585 1.00 92.31 91 GLU A N 1
ATOM 730 C CA . GLU A 1 91 ? -3.364 -9.423 12.916 1.00 92.31 91 GLU A CA 1
ATOM 731 C C . GLU A 1 91 ? -3.671 -8.404 14.012 1.00 92.31 91 GLU A C 1
ATOM 733 O O . GLU A 1 91 ? -4.472 -8.683 14.896 1.00 92.31 91 GLU A O 1
ATOM 738 N N . VAL A 1 92 ? -3.093 -7.202 13.937 1.00 92.94 92 VAL A N 1
ATOM 739 C CA . VAL A 1 92 ? -3.372 -6.162 14.929 1.00 92.94 92 VAL A CA 1
ATOM 740 C C . VAL A 1 92 ? -4.825 -5.703 14.834 1.00 92.94 92 VAL A C 1
ATOM 742 O O . VAL A 1 92 ? -5.473 -5.571 15.861 1.00 92.94 92 VAL A O 1
ATOM 745 N N . CYS A 1 93 ? -5.385 -5.508 13.638 1.00 91.88 93 CYS A N 1
ATOM 746 C CA . CYS A 1 93 ? -6.791 -5.118 13.499 1.00 91.88 93 CYS A CA 1
ATOM 747 C C . CYS A 1 93 ? -7.754 -6.161 14.091 1.00 91.88 93 CYS A C 1
ATOM 749 O O . CYS A 1 93 ? -8.768 -5.780 14.677 1.00 91.88 93 CYS A O 1
ATOM 751 N N . GLU A 1 94 ? -7.434 -7.455 13.988 1.00 92.38 94 GLU A N 1
ATOM 752 C CA . GLU A 1 94 ? -8.206 -8.528 14.628 1.00 92.38 94 GLU A CA 1
ATOM 753 C C . GLU A 1 94 ? -8.228 -8.391 16.162 1.00 92.38 94 GLU A C 1
ATOM 755 O O . GLU A 1 94 ? -9.262 -8.661 16.777 1.00 92.38 94 GLU A O 1
ATOM 760 N N . GLU A 1 95 ? -7.149 -7.891 16.783 1.00 93.25 95 GLU A N 1
ATOM 761 C CA . GLU A 1 95 ? -7.088 -7.626 18.233 1.00 93.25 95 GLU A CA 1
ATOM 762 C C . GLU A 1 95 ? -8.151 -6.595 18.683 1.00 93.25 95 GLU A C 1
ATOM 764 O O . GLU A 1 95 ? -8.650 -6.663 19.809 1.00 93.25 95 GLU A O 1
ATOM 769 N N . PHE A 1 96 ? -8.551 -5.664 17.806 1.00 88.88 96 PHE A N 1
ATOM 770 C CA . PHE A 1 96 ? -9.541 -4.618 18.107 1.00 88.88 96 PHE A CA 1
ATOM 771 C C . PHE A 1 96 ? -10.997 -5.034 17.826 1.00 88.88 96 PHE A C 1
ATOM 773 O O . PHE A 1 96 ? -11.927 -4.304 18.199 1.00 88.88 96 PHE A O 1
ATOM 780 N N . GLY A 1 97 ? -11.211 -6.203 17.212 1.00 89.50 97 GLY A N 1
ATOM 781 C CA . GLY A 1 97 ? -12.528 -6.777 16.939 1.00 89.50 97 GLY A CA 1
ATOM 782 C C . GLY A 1 97 ? -13.476 -5.806 16.225 1.00 89.50 97 GLY A C 1
ATOM 783 O O . GLY A 1 97 ? -13.106 -5.125 15.275 1.00 89.50 97 GLY A O 1
ATOM 784 N N . ASP A 1 98 ? -14.712 -5.689 16.721 1.00 89.38 98 ASP A N 1
ATOM 785 C CA . ASP A 1 98 ? -15.779 -4.909 16.072 1.00 89.38 98 ASP A CA 1
ATOM 786 C C . ASP A 1 98 ? -15.534 -3.391 15.991 1.00 89.38 98 ASP A C 1
ATOM 788 O O . ASP A 1 98 ? -16.297 -2.688 15.313 1.00 89.38 98 ASP A O 1
ATOM 792 N N . LYS A 1 99 ? -14.508 -2.878 16.684 1.00 89.69 99 LYS A N 1
ATOM 793 C CA . LYS A 1 99 ? -14.127 -1.457 16.667 1.00 89.69 99 LYS A CA 1
ATOM 794 C C . LYS A 1 99 ? -13.411 -1.057 15.378 1.00 89.69 99 LYS A C 1
ATOM 796 O O . LYS A 1 99 ? -13.359 0.135 15.080 1.00 89.69 99 LYS A O 1
ATOM 801 N N . VAL A 1 100 ? -12.875 -2.022 14.633 1.00 92.62 100 VAL A N 1
ATOM 802 C CA . VAL A 1 100 ? -12.136 -1.792 13.390 1.00 92.62 100 VAL A CA 1
ATOM 803 C C . VAL A 1 100 ? -12.836 -2.515 12.240 1.00 92.62 100 VAL A C 1
ATOM 805 O O . VAL A 1 100 ? -13.332 -3.628 12.391 1.00 92.62 100 VAL A O 1
ATOM 808 N N . ILE A 1 101 ? -12.909 -1.868 11.081 1.00 93.19 101 ILE A N 1
ATOM 809 C CA . ILE A 1 101 ? -13.298 -2.483 9.811 1.00 93.19 101 ILE A CA 1
ATOM 810 C C . ILE A 1 101 ? -12.065 -2.493 8.925 1.00 93.19 101 ILE A C 1
ATOM 812 O O . ILE A 1 101 ? -11.485 -1.439 8.691 1.00 93.19 101 ILE A O 1
ATOM 816 N N . VAL A 1 102 ? -11.693 -3.664 8.415 1.00 93.44 102 VAL A N 1
ATOM 817 C CA . VAL A 1 102 ? -10.582 -3.808 7.472 1.00 93.44 102 VAL A CA 1
ATOM 818 C C . VAL A 1 102 ? -11.143 -4.061 6.078 1.00 93.44 102 VAL A C 1
ATOM 820 O O . VAL A 1 102 ? -11.783 -5.085 5.838 1.00 93.44 102 VAL A O 1
ATOM 823 N N . ASN A 1 103 ? -10.888 -3.133 5.162 1.00 92.44 103 ASN A N 1
ATOM 824 C CA . ASN A 1 103 ? -11.169 -3.278 3.743 1.00 92.44 103 ASN A CA 1
ATOM 825 C C . ASN A 1 103 ? -9.889 -3.710 3.032 1.00 92.44 103 ASN A C 1
ATOM 827 O O . ASN A 1 103 ?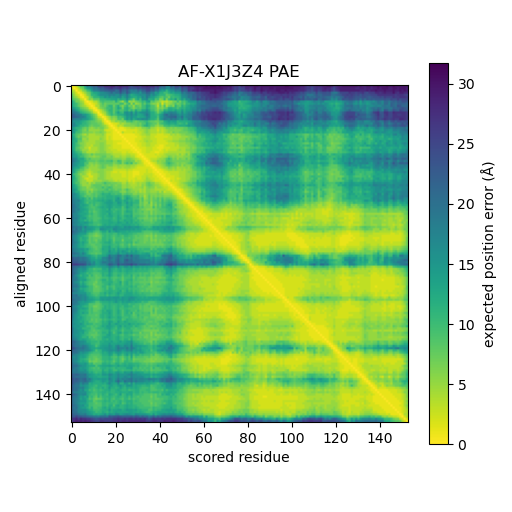 -8.937 -2.943 2.898 1.00 92.44 103 ASN A O 1
ATOM 831 N N . ASP A 1 104 ? -9.875 -4.956 2.579 1.00 89.31 104 ASP A N 1
ATOM 832 C CA . ASP A 1 104 ? -8.719 -5.571 1.943 1.00 89.31 104 ASP A CA 1
ATOM 833 C C . ASP A 1 104 ? -8.832 -5.475 0.416 1.00 89.31 104 ASP A C 1
ATOM 835 O O . ASP A 1 104 ? -9.707 -6.097 -0.192 1.00 89.31 104 ASP A O 1
ATOM 839 N N . ILE A 1 105 ? -7.992 -4.643 -0.207 1.00 89.88 105 ILE A N 1
ATOM 840 C CA . ILE A 1 105 ? -8.157 -4.232 -1.604 1.00 89.88 105 ILE A CA 1
ATOM 841 C C . ILE A 1 105 ? -6.919 -4.617 -2.414 1.00 89.88 105 ILE A C 1
ATOM 843 O O . ILE A 1 105 ? -5.876 -3.964 -2.370 1.00 89.88 105 ILE A O 1
ATOM 847 N N . CYS A 1 106 ? -7.058 -5.671 -3.215 1.00 87.00 106 CYS A N 1
ATOM 848 C CA . CYS A 1 106 ? -6.038 -6.076 -4.174 1.00 87.00 106 CYS A CA 1
ATOM 849 C C . CYS A 1 106 ? -6.037 -5.126 -5.380 1.00 87.00 106 CYS A C 1
ATOM 851 O O . CYS A 1 106 ? -7.030 -5.047 -6.103 1.00 87.00 106 CYS A O 1
ATOM 853 N N . ILE A 1 107 ? -4.924 -4.430 -5.618 1.00 86.88 107 ILE A N 1
ATOM 854 C CA . ILE A 1 107 ? -4.752 -3.519 -6.765 1.00 86.88 107 ILE A CA 1
ATOM 855 C C . ILE A 1 107 ? -3.992 -4.160 -7.937 1.00 86.88 107 ILE A C 1
ATOM 857 O O . ILE A 1 107 ? -3.610 -3.464 -8.874 1.00 86.88 107 ILE A O 1
ATOM 861 N N . ASP A 1 108 ? -3.787 -5.481 -7.906 1.00 84.44 108 ASP A N 1
ATOM 862 C CA . ASP A 1 108 ? -3.267 -6.223 -9.064 1.00 84.44 108 ASP A CA 1
ATOM 863 C C . ASP A 1 108 ? -4.297 -6.308 -10.202 1.00 84.44 108 ASP A C 1
ATOM 865 O O . ASP A 1 108 ? -3.926 -6.513 -11.358 1.00 84.44 108 ASP A O 1
ATOM 869 N N . ASP A 1 109 ? -5.585 -6.132 -9.887 1.00 85.12 109 ASP A N 1
ATOM 870 C CA . ASP A 1 109 ? -6.649 -5.981 -10.876 1.00 85.12 109 ASP A CA 1
ATOM 871 C C . ASP A 1 109 ? -6.616 -4.560 -11.480 1.00 85.12 109 ASP A C 1
ATOM 873 O O . ASP A 1 109 ? -6.817 -3.574 -10.754 1.00 85.12 109 ASP A O 1
ATOM 877 N N . PRO A 1 110 ? -6.414 -4.421 -12.806 1.00 82.69 110 PRO A N 1
ATOM 878 C CA . PRO A 1 110 ? -6.429 -3.128 -13.482 1.00 82.69 110 PRO A CA 1
ATOM 879 C C . PRO A 1 110 ? -7.714 -2.319 -13.263 1.00 82.69 110 PRO A C 1
ATOM 881 O O . PRO A 1 110 ? -7.652 -1.090 -13.217 1.00 82.69 110 PRO A O 1
ATOM 884 N N . GLU A 1 111 ? -8.876 -2.962 -13.120 1.00 86.94 111 GLU A N 1
ATOM 885 C CA . GLU A 1 111 ? -10.141 -2.257 -12.888 1.00 86.94 111 GLU A CA 1
ATOM 886 C C . GLU A 1 111 ? -10.163 -1.598 -11.506 1.00 86.94 111 GLU A C 1
ATOM 888 O O . GLU A 1 111 ? -10.567 -0.440 -11.365 1.00 86.94 111 GLU A O 1
ATOM 893 N N . VAL A 1 112 ? -9.661 -2.303 -10.489 1.00 87.12 112 VAL A N 1
ATOM 894 C CA . VAL A 1 112 ? -9.533 -1.786 -9.121 1.00 87.12 112 VAL A CA 1
ATOM 895 C C . VAL A 1 112 ? -8.510 -0.653 -9.081 1.00 87.12 112 VAL A C 1
ATOM 897 O O . VAL A 1 112 ? -8.786 0.413 -8.522 1.00 87.12 112 VAL A O 1
ATOM 900 N N . LEU A 1 113 ? -7.367 -0.835 -9.744 1.00 84.06 113 LEU A N 1
ATOM 901 C CA . LEU A 1 113 ? -6.331 0.185 -9.861 1.00 84.06 113 LEU A CA 1
ATOM 902 C C . LEU A 1 113 ? -6.872 1.478 -10.496 1.00 84.06 113 LEU A C 1
ATOM 904 O O . LEU A 1 113 ? -6.641 2.566 -9.976 1.00 84.06 113 LEU A O 1
ATOM 908 N N . LEU A 1 114 ? -7.650 1.378 -11.579 1.00 85.00 114 LEU A N 1
ATOM 909 C CA . LEU A 1 114 ? -8.255 2.533 -12.256 1.00 85.00 114 LEU A CA 1
ATOM 910 C C . LEU A 1 114 ? -9.391 3.186 -11.458 1.00 85.00 114 LEU A C 1
ATOM 912 O O . LEU A 1 114 ? -9.599 4.403 -11.574 1.00 85.00 114 LEU A O 1
ATOM 916 N N . LYS A 1 115 ? -10.127 2.387 -10.675 1.00 88.25 115 LYS A N 1
ATOM 917 C CA . LYS A 1 115 ? -11.210 2.846 -9.799 1.00 88.25 115 LYS A CA 1
ATOM 918 C C . LYS A 1 115 ? -10.674 3.730 -8.678 1.00 88.25 115 LYS A C 1
ATOM 920 O O . LYS A 1 115 ? -11.208 4.816 -8.467 1.00 88.25 115 LYS A O 1
ATOM 925 N N . TYR A 1 116 ? -9.637 3.273 -7.978 1.00 86.00 116 TYR A N 1
ATOM 926 C CA . TYR A 1 116 ? -9.075 3.985 -6.827 1.00 86.00 116 TYR A CA 1
ATOM 927 C C . TYR A 1 116 ? -7.942 4.940 -7.206 1.00 86.00 116 TYR A C 1
ATOM 929 O O . TYR A 1 116 ? -7.680 5.891 -6.475 1.00 86.00 116 TYR A O 1
ATOM 937 N N . GLY A 1 117 ? -7.292 4.734 -8.353 1.00 83.31 117 GLY A N 1
ATOM 938 C CA . GLY A 1 117 ? -6.217 5.600 -8.833 1.00 83.31 117 GLY A CA 1
ATOM 939 C C . GLY A 1 117 ? -4.993 5.626 -7.915 1.00 83.31 117 GLY A C 1
ATOM 940 O O . GLY A 1 117 ? -4.227 6.582 -7.925 1.00 83.31 117 GLY A O 1
ATOM 941 N N . ILE A 1 118 ? -4.828 4.601 -7.080 1.00 77.75 118 ILE A N 1
ATOM 942 C CA . ILE A 1 118 ? -3.702 4.495 -6.155 1.00 77.75 118 ILE A CA 1
ATOM 943 C C . ILE A 1 118 ? -2.489 3.981 -6.929 1.00 77.75 118 ILE A C 1
ATOM 945 O O . ILE A 1 118 ? -2.617 3.153 -7.829 1.00 77.75 118 ILE A O 1
ATOM 949 N N . SER A 1 119 ? -1.304 4.505 -6.615 1.00 69.50 119 SER A N 1
ATOM 950 C CA . SER A 1 119 ? -0.062 4.043 -7.234 1.00 69.50 119 SER A CA 1
ATOM 951 C C . SER A 1 119 ? 0.154 2.544 -6.976 1.00 69.50 119 SER A C 1
ATOM 953 O O . SER A 1 119 ? -0.314 2.018 -5.976 1.00 69.50 119 SER A O 1
ATOM 955 N N . LEU A 1 120 ? 0.896 1.849 -7.848 1.00 64.44 120 LEU A N 1
ATOM 956 C CA . LEU A 1 120 ? 1.171 0.395 -7.765 1.00 64.44 120 LEU A CA 1
ATOM 957 C C . LEU A 1 120 ? 1.905 -0.067 -6.480 1.00 64.44 120 LEU A C 1
ATOM 959 O O . LEU A 1 120 ? 2.319 -1.219 -6.364 1.00 64.44 120 LEU A O 1
ATOM 963 N N . TRP A 1 121 ? 2.102 0.832 -5.523 1.00 70.94 121 TRP A N 1
ATOM 964 C CA . TRP A 1 121 ? 2.701 0.569 -4.228 1.00 70.94 121 TRP A CA 1
ATOM 965 C C . TRP A 1 121 ? 1.594 0.270 -3.222 1.00 70.94 121 TRP A C 1
ATOM 967 O O . TRP A 1 121 ? 0.599 0.992 -3.164 1.00 70.94 121 TRP A O 1
ATOM 977 N N . SER A 1 122 ? 1.777 -0.769 -2.408 1.00 74.94 122 SER A N 1
ATOM 978 C CA . SER A 1 122 ? 0.851 -1.048 -1.313 1.00 74.94 122 SER A CA 1
ATOM 979 C C . SER A 1 122 ? 0.775 0.164 -0.375 1.00 74.94 122 SER A C 1
ATOM 981 O O . SER A 1 122 ? 1.803 0.757 -0.034 1.00 74.94 122 SER A O 1
ATOM 983 N N . LYS A 1 123 ? -0.436 0.540 0.036 1.00 82.75 123 LYS A N 1
ATOM 984 C CA . LYS A 1 123 ? -0.706 1.660 0.945 1.00 82.75 123 LYS A CA 1
ATOM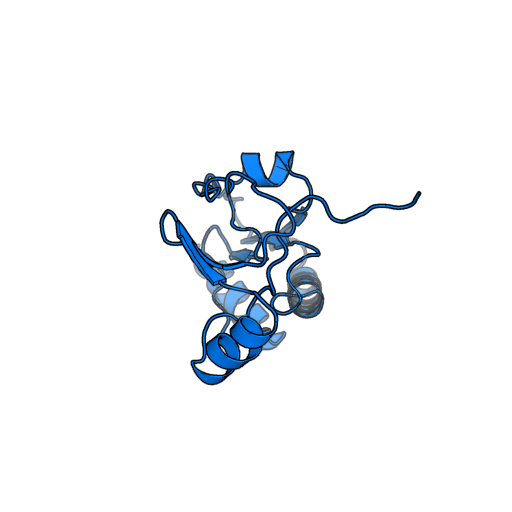 985 C C . LYS A 1 123 ? -1.822 1.279 1.908 1.00 82.75 123 LYS A C 1
ATOM 987 O O . LYS A 1 123 ? -2.820 0.696 1.499 1.00 82.75 123 LYS A O 1
ATOM 992 N N . ALA A 1 124 ? -1.671 1.658 3.169 1.00 87.06 124 ALA A N 1
ATOM 993 C CA . ALA A 1 124 ? -2.724 1.546 4.168 1.00 87.06 124 ALA A CA 1
ATOM 994 C C . ALA A 1 124 ? -3.255 2.940 4.517 1.00 87.06 124 ALA A C 1
ATOM 996 O O . ALA A 1 124 ? -2.479 3.892 4.613 1.00 87.06 124 ALA A O 1
ATOM 997 N N . PHE A 1 125 ? -4.563 3.053 4.728 1.00 89.94 125 PHE A N 1
ATOM 998 C CA . PHE A 1 125 ? -5.213 4.270 5.202 1.00 89.94 125 PHE A CA 1
ATOM 999 C C . PHE A 1 125 ? -6.022 3.968 6.454 1.00 89.94 125 PHE A C 1
ATOM 1001 O O . PHE A 1 125 ? -6.829 3.045 6.445 1.00 89.94 125 PHE A O 1
ATOM 1008 N N . PHE A 1 126 ? -5.840 4.755 7.513 1.00 91.56 126 PHE A N 1
ATOM 1009 C CA . PHE A 1 126 ? -6.627 4.670 8.745 1.00 91.56 126 PHE A CA 1
ATOM 1010 C C . PHE A 1 126 ? -7.536 5.899 8.815 1.00 91.56 126 PHE A C 1
ATOM 1012 O O . PHE A 1 126 ? -7.060 7.036 8.797 1.00 91.56 126 PHE A O 1
ATOM 1019 N N . ASN A 1 127 ? -8.854 5.690 8.835 1.00 91.19 127 ASN A N 1
ATOM 1020 C CA . ASN A 1 127 ? -9.867 6.747 8.739 1.00 91.19 127 ASN A CA 1
ATOM 1021 C C . ASN A 1 127 ? -9.611 7.725 7.574 1.00 91.19 127 ASN A C 1
ATOM 1023 O O . ASN A 1 127 ? -9.719 8.945 7.723 1.00 91.19 127 ASN A O 1
ATOM 1027 N N . GLY A 1 128 ? -9.201 7.191 6.420 1.00 87.81 128 GLY A N 1
ATOM 1028 C CA . GLY A 1 128 ? -8.911 7.982 5.224 1.00 87.81 128 GLY A CA 1
ATOM 1029 C C . GLY A 1 128 ? -7.566 8.706 5.209 1.00 87.81 128 GLY A C 1
ATOM 1030 O O . GLY A 1 128 ? -7.235 9.313 4.193 1.00 87.81 128 GLY A O 1
ATOM 1031 N N . LYS A 1 129 ? -6.776 8.644 6.286 1.00 88.81 129 LYS A N 1
ATOM 1032 C CA . LYS A 1 129 ? -5.428 9.224 6.338 1.00 88.81 129 LYS A CA 1
ATOM 1033 C C . LYS A 1 129 ? -4.379 8.158 6.023 1.00 88.81 129 LYS A C 1
ATOM 1035 O O . LYS A 1 129 ? -4.504 7.054 6.551 1.00 88.81 129 LYS A O 1
ATOM 1040 N N . PRO A 1 130 ? -3.356 8.452 5.202 1.00 86.88 130 PRO A N 1
ATOM 1041 C CA . PRO A 1 130 ? -2.301 7.488 4.918 1.00 86.88 130 PRO A CA 1
ATOM 1042 C C . PRO A 1 130 ? -1.580 7.104 6.214 1.00 86.88 130 PRO A C 1
ATOM 1044 O O . PRO A 1 130 ? -1.165 7.967 6.990 1.00 86.88 130 PRO A O 1
ATOM 1047 N N . ALA A 1 131 ? -1.447 5.802 6.448 1.00 83.00 131 ALA A N 1
ATOM 1048 C CA . ALA A 1 131 ? -0.647 5.270 7.535 1.00 83.00 131 ALA A CA 1
ATOM 1049 C C . ALA A 1 131 ? 0.822 5.299 7.094 1.00 83.00 131 ALA A C 1
ATOM 1051 O O . ALA A 1 131 ? 1.314 4.405 6.404 1.00 83.00 131 ALA A O 1
ATOM 1052 N N . GLU A 1 132 ? 1.491 6.403 7.412 1.00 78.19 132 GLU A N 1
ATOM 1053 C CA . GLU A 1 132 ? 2.903 6.597 7.102 1.00 78.19 132 GLU A CA 1
ATOM 1054 C C . GLU A 1 132 ? 3.763 5.864 8.133 1.00 78.19 132 GLU A C 1
ATOM 1056 O O . GLU A 1 132 ? 3.795 6.228 9.309 1.00 78.19 132 GLU A O 1
ATOM 1061 N N . PHE A 1 133 ? 4.467 4.831 7.674 1.00 74.81 133 PHE A N 1
ATOM 1062 C CA . PHE A 1 133 ? 5.427 4.070 8.466 1.00 74.81 133 PHE A CA 1
ATOM 1063 C C . PHE A 1 133 ? 6.829 4.240 7.881 1.00 74.81 133 PHE A C 1
ATOM 1065 O O . PHE A 1 133 ? 7.012 4.242 6.659 1.00 74.81 133 PHE A O 1
ATOM 1072 N N . TRP A 1 134 ? 7.837 4.370 8.743 1.00 62.03 134 TRP A N 1
ATOM 1073 C CA . TRP A 1 134 ? 9.231 4.410 8.307 1.00 62.03 134 TRP A CA 1
ATOM 1074 C C . TRP A 1 134 ? 9.750 2.983 8.094 1.00 62.03 134 TRP A C 1
ATOM 1076 O O . TRP A 1 134 ? 10.422 2.406 8.945 1.00 62.03 134 TRP A O 1
ATOM 1086 N N . GLY A 1 135 ? 9.417 2.403 6.941 1.00 68.31 135 GLY A N 1
ATOM 1087 C CA . GLY A 1 135 ? 9.729 1.008 6.622 1.00 68.31 135 GLY A CA 1
ATOM 1088 C C . GLY A 1 135 ? 8.615 0.038 7.034 1.00 68.31 135 GLY A C 1
ATOM 1089 O O . GLY A 1 135 ? 7.471 0.460 7.203 1.00 68.31 135 GLY A O 1
ATOM 1090 N N . PRO A 1 136 ? 8.908 -1.273 7.121 1.00 74.00 136 PRO A N 1
ATOM 1091 C CA . PRO A 1 136 ? 7.924 -2.266 7.533 1.00 74.00 136 PRO A CA 1
ATOM 1092 C C . PRO A 1 136 ? 7.541 -2.028 9.005 1.00 74.00 136 PRO A C 1
ATOM 1094 O O . PRO A 1 136 ? 8.423 -2.130 9.855 1.00 74.00 136 PRO A O 1
ATOM 1097 N N . PRO A 1 137 ? 6.269 -1.726 9.321 1.00 82.06 137 PRO A N 1
ATOM 1098 C CA . PRO A 1 137 ? 5.876 -1.392 10.681 1.00 82.06 137 PRO A CA 1
ATOM 1099 C C . PRO A 1 137 ? 5.798 -2.616 11.585 1.00 82.06 137 PRO A C 1
ATOM 1101 O O . PRO A 1 137 ? 5.275 -3.672 11.203 1.00 82.06 137 PRO A O 1
ATOM 1104 N N . GLU A 1 138 ? 6.261 -2.432 12.814 1.00 86.94 138 GLU A N 1
ATOM 1105 C CA . GLU A 1 138 ? 6.063 -3.400 13.885 1.00 86.94 138 GLU A CA 1
ATOM 1106 C C . GLU A 1 138 ? 4.615 -3.357 14.392 1.00 86.94 138 GLU A C 1
ATOM 1108 O O . GLU A 1 138 ? 3.900 -2.362 14.261 1.00 86.94 138 GLU A O 1
ATOM 1113 N N . LYS A 1 139 ? 4.163 -4.449 15.017 1.00 89.50 139 LYS A N 1
ATOM 1114 C CA . LYS A 1 139 ? 2.782 -4.548 15.526 1.00 89.50 139 LYS A CA 1
ATOM 1115 C C . LYS A 1 139 ? 2.430 -3.452 16.532 1.00 89.50 139 LYS A C 1
ATOM 1117 O O . LYS A 1 139 ? 1.290 -3.007 16.574 1.00 89.50 139 LYS A O 1
ATOM 1122 N N . GLU A 1 140 ? 3.395 -3.040 17.346 1.00 88.38 140 GLU A N 1
ATOM 1123 C CA . GLU A 1 140 ? 3.201 -2.013 18.373 1.00 88.38 140 GLU A CA 1
ATOM 1124 C C . GLU A 1 140 ? 2.951 -0.633 17.751 1.00 88.38 140 GLU A C 1
ATOM 1126 O O . GLU A 1 140 ? 1.976 0.018 18.105 1.00 88.38 140 GLU A O 1
ATOM 1131 N N . GLU A 1 141 ? 3.700 -0.267 16.707 1.00 87.94 141 GLU A N 1
ATOM 1132 C CA . GLU A 1 141 ? 3.480 0.984 15.964 1.00 87.94 141 GLU A CA 1
ATOM 1133 C C . GLU A 1 141 ? 2.094 1.030 15.300 1.00 87.94 141 GLU A C 1
ATOM 1135 O O . GLU A 1 141 ? 1.461 2.085 15.215 1.00 87.94 141 GLU A O 1
ATOM 1140 N N . ILE A 1 142 ? 1.598 -0.121 14.833 1.00 89.44 142 ILE A N 1
ATOM 1141 C CA . ILE A 1 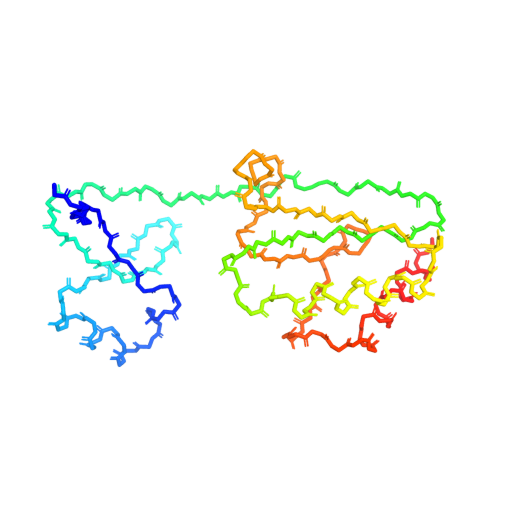142 ? 0.253 -0.232 14.257 1.00 89.44 142 ILE A CA 1
ATOM 1142 C C . ILE A 1 142 ? -0.813 -0.048 15.342 1.00 89.44 142 ILE A C 1
ATOM 1144 O O . ILE A 1 142 ? -1.805 0.641 15.092 1.00 89.44 142 ILE A O 1
ATOM 1148 N N . ARG A 1 143 ? -0.620 -0.628 16.538 1.00 92.19 143 ARG A N 1
ATOM 1149 C CA . ARG A 1 143 ? -1.540 -0.440 17.673 1.00 92.19 143 ARG A CA 1
ATOM 1150 C C . ARG A 1 143 ? -1.635 1.023 18.062 1.00 92.19 143 ARG A C 1
ATOM 1152 O O . ARG A 1 143 ? -2.746 1.537 18.097 1.00 92.19 143 ARG A O 1
ATOM 1159 N N . ASP A 1 144 ? -0.501 1.692 18.248 1.00 89.69 144 ASP A N 1
ATOM 1160 C CA . ASP A 1 144 ? -0.459 3.109 18.623 1.00 89.69 144 ASP A CA 1
ATOM 1161 C C . ASP A 1 144 ? -1.242 3.969 17.621 1.00 89.69 144 ASP A C 1
ATOM 1163 O O . ASP A 1 144 ? -2.039 4.832 17.994 1.00 89.69 144 ASP A O 1
ATOM 1167 N N . LYS A 1 145 ? -1.083 3.687 16.322 1.00 88.56 145 LYS A N 1
ATOM 1168 C CA . LYS A 1 145 ? -1.808 4.386 15.254 1.00 88.56 145 LYS A CA 1
ATOM 1169 C C . LYS A 1 145 ? -3.308 4.091 15.242 1.00 88.56 145 LYS A C 1
ATOM 1171 O O . LYS A 1 145 ? -4.096 4.984 14.926 1.00 88.56 145 LYS A O 1
ATOM 1176 N N . LEU A 1 146 ? -3.720 2.864 15.556 1.00 88.38 146 LEU A N 1
ATOM 1177 C CA . LEU A 1 146 ? -5.137 2.508 15.669 1.00 88.38 146 LEU A CA 1
ATOM 1178 C C . LEU A 1 146 ? -5.780 3.113 16.921 1.00 88.38 146 LEU A C 1
ATOM 1180 O O . LEU A 1 146 ? -6.923 3.561 16.852 1.00 88.38 146 LEU A O 1
ATOM 1184 N N . GLU A 1 147 ? -5.057 3.169 18.039 1.00 89.19 147 GLU A N 1
ATOM 1185 C CA . GLU A 1 147 ? -5.500 3.838 19.263 1.00 89.19 147 GLU A CA 1
ATOM 1186 C C . GLU A 1 147 ? -5.669 5.344 19.034 1.00 89.19 147 GLU A C 1
ATOM 1188 O O . GLU A 1 147 ? -6.743 5.878 19.310 1.00 89.19 147 GLU A O 1
ATOM 1193 N N . GLU A 1 148 ? -4.692 6.004 18.400 1.00 87.56 148 GLU A N 1
ATOM 1194 C CA . GLU A 1 148 ? -4.798 7.407 17.974 1.00 87.56 148 GLU A CA 1
ATOM 1195 C C . GLU A 1 148 ? -6.049 7.624 17.099 1.00 87.56 148 GLU A C 1
ATOM 1197 O O . GLU A 1 148 ? -6.829 8.554 17.312 1.00 87.56 148 GLU A O 1
ATOM 1202 N N . ALA A 1 149 ? -6.302 6.726 16.141 1.00 85.56 149 ALA A N 1
ATOM 1203 C CA . ALA A 1 149 ? -7.474 6.799 15.272 1.00 85.56 149 ALA A CA 1
ATOM 1204 C C . ALA A 1 149 ? -8.811 6.562 16.006 1.00 85.56 149 ALA A C 1
ATOM 1206 O O . ALA A 1 149 ? -9.846 7.041 15.540 1.00 85.56 149 ALA A O 1
ATOM 1207 N N . LEU A 1 150 ? -8.807 5.841 17.133 1.00 83.44 150 LEU A N 1
ATOM 1208 C CA . LEU A 1 150 ? -9.982 5.601 17.980 1.00 83.44 150 LEU A CA 1
ATOM 1209 C C . LEU A 1 150 ? -10.290 6.770 18.925 1.00 83.44 150 LEU A C 1
ATOM 1211 O O . LEU A 1 150 ? -11.457 6.956 19.291 1.00 83.44 150 LEU A O 1
ATOM 1215 N N . GLU A 1 151 ? -9.272 7.529 19.336 1.00 77.88 151 GLU A N 1
ATOM 1216 C CA . GLU A 1 151 ? -9.413 8.707 20.202 1.00 77.88 151 GLU A CA 1
ATOM 1217 C C . GLU A 1 151 ? -9.916 9.942 19.444 1.00 77.88 151 GLU A C 1
ATOM 1219 O O . GLU A 1 151 ? -10.630 10.773 20.011 1.00 77.88 151 GLU A O 1
ATOM 1224 N N . VAL A 1 152 ? -9.612 10.038 18.147 1.00 61.41 152 VAL A N 1
ATOM 1225 C CA . VAL A 1 152 ? -10.132 11.079 17.251 1.00 61.41 152 VAL A CA 1
ATOM 1226 C C . VAL A 1 152 ? -11.581 10.737 16.862 1.00 61.41 152 VAL A C 1
ATOM 1228 O O . VAL A 1 152 ? -11.853 10.244 15.768 1.00 61.41 152 VAL A O 1
ATOM 1231 N N . LYS A 1 153 ? -12.517 10.961 17.792 1.00 50.34 153 LYS A N 1
ATOM 1232 C CA . LYS A 1 153 ? -13.973 10.904 17.567 1.00 50.34 153 LYS A CA 1
ATOM 1233 C C . LYS A 1 153 ? -14.578 12.269 17.279 1.00 50.34 153 LYS A C 1
ATOM 1235 O O . LYS A 1 153 ? -14.214 13.238 17.980 1.00 50.34 153 LYS A O 1
#